Protein AF-A0A9E5HVI1-F1 (afdb_monomer)

Mean predicted aligned error: 3.27 Å

Structure (mmCIF, N/CA/C/O backbone):
data_AF-A0A9E5HVI1-F1
#
_entry.id   AF-A0A9E5HVI1-F1
#
loop_
_atom_site.group_PDB
_atom_site.id
_atom_site.type_symbol
_atom_site.label_atom_id
_atom_site.label_alt_id
_atom_site.label_comp_id
_atom_site.label_asym_id
_atom_site.label_entity_id
_atom_site.label_seq_id
_atom_site.pdbx_PDB_ins_code
_atom_site.Cartn_x
_atom_site.Cartn_y
_atom_site.Cartn_z
_atom_site.occupancy
_atom_site.B_iso_or_equiv
_atom_site.auth_seq_id
_atom_site.auth_comp_id
_atom_site.auth_asym_id
_atom_site.auth_atom_id
_atom_site.pdbx_PDB_model_num
ATOM 1 N N . MET A 1 1 ? -15.106 10.302 20.670 1.00 66.56 1 MET A N 1
ATOM 2 C CA . MET A 1 1 ? -13.987 10.994 19.991 1.00 66.56 1 MET A CA 1
ATOM 3 C C . MET A 1 1 ? -14.011 10.567 18.530 1.00 66.56 1 MET A C 1
ATOM 5 O O . MET A 1 1 ? -14.518 9.486 18.263 1.00 66.56 1 MET A O 1
ATOM 9 N N . SER A 1 2 ? -13.593 11.410 17.584 1.00 80.56 2 SER A N 1
ATOM 10 C CA . SER A 1 2 ? -13.548 11.016 16.169 1.00 80.56 2 SER A CA 1
ATOM 11 C C . SER A 1 2 ? -12.303 10.169 15.904 1.00 80.56 2 SER A C 1
ATOM 13 O O . SER A 1 2 ? -11.195 10.644 16.158 1.00 80.56 2 SER A O 1
ATOM 15 N N . LYS A 1 3 ? -12.492 8.967 15.357 1.00 88.56 3 LYS A N 1
ATOM 16 C CA . LYS A 1 3 ? -11.416 8.062 14.936 1.00 88.56 3 LYS A CA 1
ATOM 17 C C . LYS A 1 3 ? -10.511 8.759 13.910 1.00 88.56 3 LYS A C 1
ATOM 19 O O . LYS A 1 3 ? -11.016 9.408 12.988 1.00 88.56 3 LYS A O 1
ATOM 24 N N . GLN A 1 4 ? -9.189 8.672 14.062 1.00 96.19 4 GLN A N 1
ATOM 25 C CA . GLN A 1 4 ? -8.263 9.260 13.084 1.00 96.19 4 GLN A CA 1
ATOM 26 C C . GLN A 1 4 ? -8.248 8.405 11.811 1.00 96.19 4 GLN A C 1
ATOM 28 O O . GLN A 1 4 ? -8.161 7.187 11.894 1.00 96.19 4 GLN A O 1
ATOM 33 N N . LYS A 1 5 ? -8.310 9.012 10.624 1.00 96.81 5 LYS A N 1
ATOM 34 C CA . LYS A 1 5 ? -8.308 8.259 9.357 1.00 96.81 5 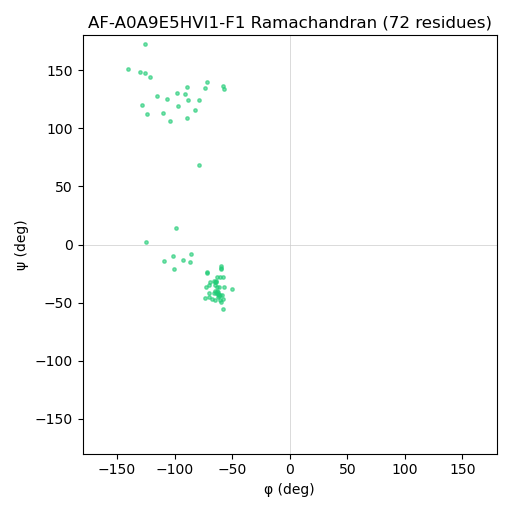LYS A CA 1
ATOM 35 C C . LYS A 1 5 ? -6.889 8.020 8.847 1.00 96.81 5 LYS A C 1
ATOM 37 O O . LYS A 1 5 ? -6.089 8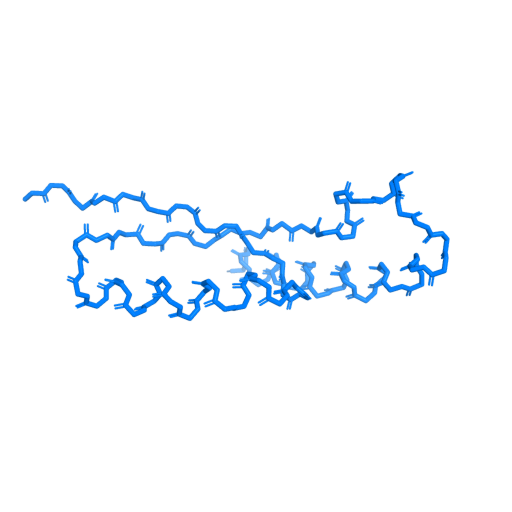.954 8.816 1.00 96.81 5 LYS A O 1
ATOM 42 N N . ALA A 1 6 ? -6.606 6.799 8.403 1.00 97.31 6 ALA A N 1
ATOM 43 C CA . ALA A 1 6 ? -5.351 6.416 7.767 1.00 97.31 6 ALA A CA 1
ATOM 44 C C . ALA A 1 6 ? -5.613 5.813 6.376 1.00 97.31 6 ALA A C 1
ATOM 46 O O . ALA A 1 6 ? -6.152 4.716 6.250 1.00 97.31 6 ALA A O 1
ATOM 47 N N . GLU A 1 7 ? -5.197 6.520 5.324 1.00 97.75 7 GLU A N 1
ATOM 48 C CA . GLU A 1 7 ? -5.266 6.041 3.937 1.00 97.75 7 GLU A CA 1
ATOM 49 C C . GLU A 1 7 ? -3.979 5.281 3.591 1.00 97.75 7 GLU A C 1
ATOM 51 O O . GLU A 1 7 ? -2.908 5.874 3.443 1.00 97.75 7 GLU A O 1
ATOM 56 N N . PHE A 1 8 ? -4.069 3.961 3.453 1.00 97.81 8 PHE A N 1
ATOM 57 C CA . PHE A 1 8 ? -2.922 3.103 3.185 1.00 97.81 8 PHE A CA 1
ATOM 58 C C . PHE A 1 8 ? -2.883 2.659 1.721 1.00 97.81 8 PHE A C 1
ATOM 60 O O . PHE A 1 8 ? -3.649 1.797 1.290 1.00 97.81 8 PHE A O 1
ATOM 67 N N . TRP A 1 9 ? -1.961 3.238 0.953 1.00 97.31 9 TRP A N 1
ATOM 68 C CA . TRP A 1 9 ? -1.719 2.866 -0.440 1.00 97.31 9 TRP A CA 1
ATOM 69 C C . TRP A 1 9 ? -0.701 1.730 -0.526 1.00 97.31 9 TRP A C 1
ATOM 71 O O . TRP A 1 9 ? 0.423 1.863 -0.041 1.00 97.31 9 TRP A O 1
ATOM 81 N N . PHE A 1 10 ? -1.065 0.628 -1.183 1.00 97.12 10 PHE A N 1
ATOM 82 C CA . PHE A 1 10 ? -0.185 -0.525 -1.350 1.00 97.12 10 PHE A CA 1
ATOM 83 C C . PHE A 1 10 ? -0.081 -1.011 -2.801 1.00 97.12 10 PH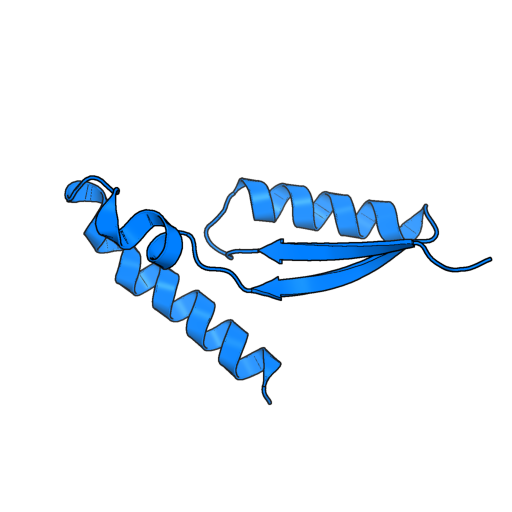E A C 1
ATOM 85 O O . PHE A 1 10 ? -1.033 -0.942 -3.577 1.00 97.12 10 PHE A O 1
ATOM 92 N N . ASP A 1 11 ? 1.095 -1.545 -3.131 1.00 96.19 11 ASP A N 1
ATOM 93 C CA . ASP A 1 11 ? 1.325 -2.444 -4.259 1.00 96.19 11 ASP A CA 1
ATOM 94 C C . ASP A 1 11 ? 1.752 -3.793 -3.648 1.00 96.19 11 ASP A C 1
ATOM 96 O O . ASP A 1 11 ? 2.673 -3.803 -2.822 1.00 96.19 11 ASP A O 1
ATOM 100 N N . PRO A 1 12 ? 1.114 -4.924 -4.007 1.00 93.38 12 PRO A N 1
ATOM 101 C CA . PRO A 1 12 ? 1.434 -6.240 -3.451 1.00 93.38 12 PRO A CA 1
ATOM 102 C C . PRO A 1 12 ? 2.884 -6.693 -3.680 1.00 93.38 12 PRO A C 1
ATOM 104 O O . PRO A 1 12 ? 3.357 -7.558 -2.950 1.00 93.38 12 PRO A O 1
ATOM 107 N N . ILE A 1 13 ? 3.601 -6.142 -4.668 1.00 92.88 13 ILE A N 1
ATOM 108 C CA . ILE A 1 13 ? 5.013 -6.485 -4.899 1.00 92.88 13 ILE A CA 1
ATOM 109 C C . ILE A 1 13 ? 5.984 -5.648 -4.054 1.00 92.88 13 ILE A C 1
ATOM 111 O O . ILE A 1 13 ? 7.185 -5.914 -4.058 1.00 92.88 13 ILE A O 1
ATOM 115 N N . CYS A 1 14 ? 5.500 -4.621 -3.349 1.00 94.19 14 CYS A N 1
ATOM 116 C CA . CYS A 1 14 ? 6.340 -3.735 -2.553 1.00 94.19 14 CYS A CA 1
ATOM 117 C C . CYS A 1 14 ? 6.645 -4.354 -1.176 1.00 94.19 14 C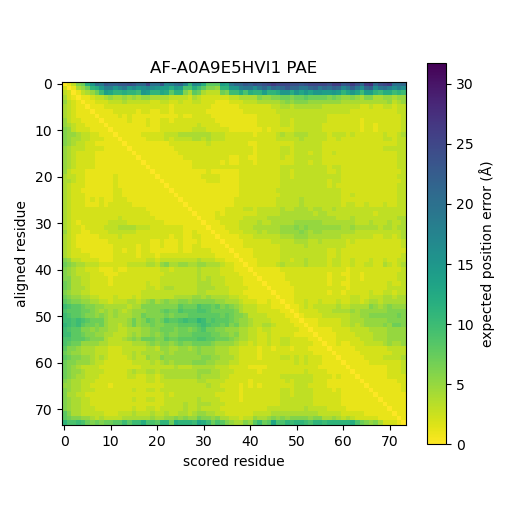YS A C 1
ATOM 119 O O . CYS A 1 14 ? 5.733 -4.473 -0.350 1.00 94.19 14 CYS A O 1
ATOM 121 N N . PRO A 1 15 ? 7.914 -4.676 -0.856 1.00 96.38 15 PRO A N 1
ATOM 122 C CA . PRO A 1 15 ? 8.260 -5.270 0.438 1.00 96.38 15 PRO A CA 1
ATOM 123 C C . PRO A 1 15 ? 8.016 -4.303 1.605 1.00 96.38 15 PRO A C 1
ATOM 125 O O . PRO A 1 15 ? 7.645 -4.719 2.701 1.00 96.38 15 PRO A O 1
ATOM 128 N N . TRP A 1 16 ? 8.167 -2.999 1.364 1.00 97.56 16 TRP A N 1
ATOM 129 C CA . TRP A 1 16 ? 7.904 -1.971 2.367 1.00 97.56 16 TRP A CA 1
ATOM 130 C C . TRP A 1 16 ? 6.414 -1.850 2.661 1.00 97.56 16 TRP A C 1
ATOM 132 O O . TRP A 1 16 ? 6.024 -1.862 3.824 1.00 97.56 16 TRP A O 1
ATOM 142 N N . ALA A 1 17 ? 5.574 -1.833 1.621 1.00 97.19 17 ALA A N 1
ATOM 143 C CA . ALA A 1 17 ? 4.128 -1.835 1.808 1.00 97.19 17 ALA A CA 1
ATOM 144 C C . ALA A 1 17 ? 3.671 -3.102 2.543 1.00 97.19 17 ALA A C 1
ATOM 146 O O . ALA A 1 17 ? 2.804 -3.016 3.406 1.00 97.19 17 ALA A O 1
ATOM 147 N N . TRP A 1 18 ? 4.286 -4.263 2.288 1.00 97.00 18 TRP A N 1
ATOM 148 C CA . TRP A 1 18 ? 3.997 -5.470 3.063 1.00 97.00 18 TRP A CA 1
ATOM 149 C C . TRP A 1 18 ? 4.269 -5.267 4.558 1.00 97.00 18 TRP A C 1
ATOM 151 O O . TRP A 1 18 ? 3.349 -5.414 5.365 1.00 97.00 18 TRP A O 1
ATOM 161 N N . MET A 1 19 ? 5.487 -4.862 4.927 1.00 98.56 19 MET A N 1
ATOM 162 C CA . MET A 1 19 ? 5.861 -4.635 6.329 1.00 98.56 19 MET A CA 1
ATOM 163 C C . MET A 1 19 ? 4.960 -3.591 7.001 1.00 98.56 19 MET A C 1
ATOM 165 O O . MET A 1 19 ? 4.415 -3.843 8.078 1.00 98.56 19 MET A O 1
ATOM 169 N N . THR A 1 20 ? 4.728 -2.453 6.343 1.00 98.50 20 THR A N 1
ATOM 170 C CA . THR A 1 20 ? 3.860 -1.390 6.865 1.00 98.50 20 THR A CA 1
ATOM 171 C C . THR A 1 20 ? 2.407 -1.849 6.980 1.00 98.50 20 THR A C 1
ATOM 173 O O . THR A 1 20 ? 1.750 -1.496 7.954 1.00 98.50 20 THR A O 1
ATOM 176 N N . SER A 1 21 ? 1.911 -2.697 6.070 1.00 98.19 21 SER A N 1
ATOM 177 C CA . SER A 1 21 ? 0.555 -3.254 6.164 1.00 98.19 21 SER A CA 1
ATOM 178 C C . SER A 1 21 ? 0.375 -4.150 7.389 1.00 98.19 21 SER A C 1
ATOM 180 O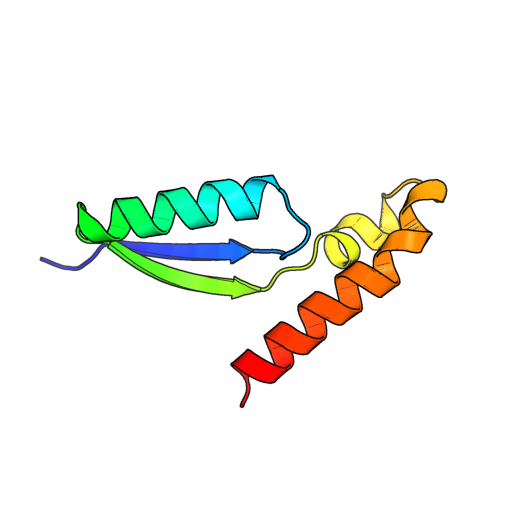 O . SER A 1 21 ? -0.728 -4.247 7.914 1.00 98.19 21 SER A O 1
ATOM 182 N N . ARG A 1 22 ? 1.427 -4.857 7.827 1.00 98.44 22 ARG A N 1
ATOM 183 C CA . ARG A 1 22 ? 1.370 -5.689 9.038 1.00 98.44 22 ARG A CA 1
ATOM 184 C C . ARG A 1 22 ? 1.366 -4.806 10.268 1.00 98.44 22 ARG A C 1
ATOM 186 O O . ARG A 1 22 ? 0.513 -4.971 11.127 1.00 98.44 22 ARG A O 1
ATOM 193 N N . TRP A 1 23 ? 2.250 -3.816 10.290 1.00 98.62 23 TRP A N 1
ATOM 194 C CA . TRP A 1 23 ? 2.307 -2.841 11.368 1.00 98.62 23 TRP A CA 1
ATOM 195 C C . TRP A 1 23 ? 0.997 -2.058 11.537 1.00 98.62 23 TRP A C 1
ATOM 197 O O . TRP A 1 23 ? 0.485 -1.997 12.650 1.00 98.62 23 TRP A O 1
ATOM 207 N N . ILE A 1 24 ? 0.418 -1.505 10.465 1.00 98.38 24 ILE A N 1
ATOM 208 C CA . ILE A 1 24 ? -0.779 -0.655 10.580 1.00 98.38 24 ILE A CA 1
ATOM 209 C C . ILE A 1 24 ? -2.003 -1.436 11.086 1.00 98.38 24 ILE A C 1
ATOM 211 O O . ILE A 1 24 ? -2.792 -0.886 11.849 1.00 98.38 24 ILE A O 1
A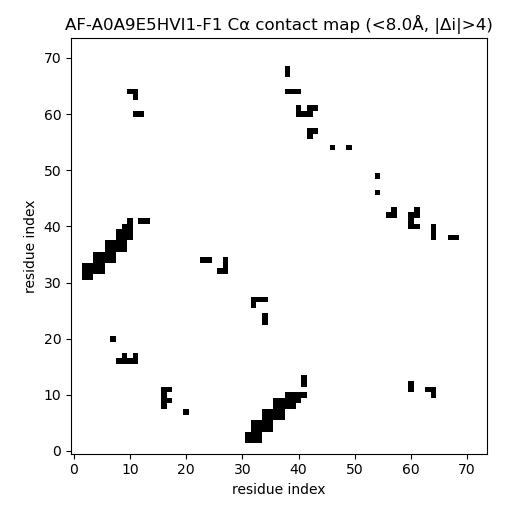TOM 215 N N . LEU A 1 25 ? -2.112 -2.733 10.756 1.00 98.12 25 LEU A N 1
ATOM 216 C CA . LEU A 1 25 ? -3.147 -3.602 11.328 1.00 98.12 25 LEU A CA 1
ATOM 217 C C . LEU A 1 25 ? -2.930 -3.885 12.821 1.00 98.12 25 LEU A C 1
ATOM 219 O O . LEU A 1 25 ? -3.902 -4.055 13.547 1.00 98.12 25 LEU A O 1
ATOM 223 N N . GLU A 1 26 ? -1.686 -3.943 13.306 1.00 98.56 26 GLU A N 1
ATOM 224 C CA . GLU A 1 26 ? -1.426 -4.040 14.750 1.00 98.56 26 GLU A CA 1
ATOM 225 C C . GLU A 1 26 ? -1.718 -2.716 15.465 1.00 98.56 26 GLU A C 1
ATOM 227 O O . GLU A 1 26 ? -2.249 -2.719 16.574 1.00 98.56 26 GLU A O 1
ATOM 232 N N . VAL A 1 27 ? -1.426 -1.577 14.828 1.00 98.25 27 VAL A N 1
ATOM 233 C CA . VAL A 1 27 ? -1.740 -0.247 15.372 1.00 98.25 27 VAL A CA 1
ATOM 234 C C . VAL A 1 27 ? -3.246 -0.058 15.536 1.00 98.25 27 VAL A C 1
ATOM 236 O O . VAL A 1 27 ? -3.667 0.434 16.581 1.00 98.25 27 VAL A O 1
ATOM 239 N N . GLU A 1 28 ? -4.055 -0.484 14.563 1.00 97.31 28 GLU A N 1
ATOM 240 C CA . GLU A 1 28 ? -5.522 -0.391 14.626 1.00 97.31 28 GLU A CA 1
ATOM 241 C C . GLU A 1 28 ? -6.118 -1.128 15.839 1.00 97.31 28 GLU A C 1
ATOM 243 O O . GLU A 1 28 ? -7.131 -0.703 16.387 1.00 97.31 28 GLU A O 1
ATOM 248 N N . LYS A 1 29 ? -5.453 -2.178 16.343 1.00 97.12 29 LYS A N 1
ATOM 249 C CA . LYS A 1 29 ? -5.886 -2.891 17.559 1.00 97.12 29 LYS A CA 1
ATOM 250 C C . LYS A 1 29 ? -5.664 -2.093 18.844 1.00 97.12 29 LYS A C 1
ATOM 252 O O . LYS A 1 29 ? -6.299 -2.383 19.854 1.00 97.12 29 LYS A O 1
ATOM 257 N N . VAL A 1 30 ? -4.728 -1.141 18.843 1.00 97.94 30 VAL A N 1
ATOM 258 C CA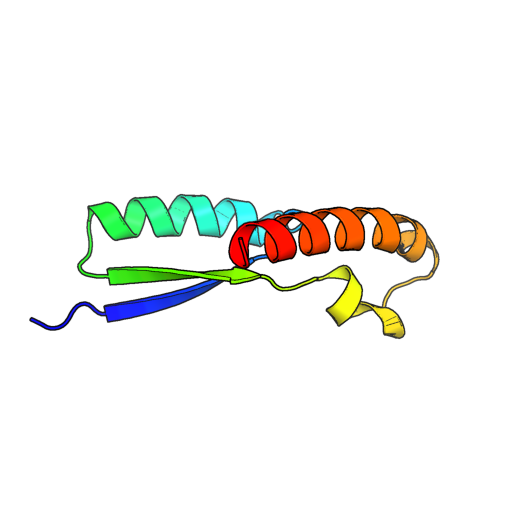 . VAL A 1 30 ? -4.256 -0.454 20.061 1.00 97.94 30 VAL A CA 1
ATOM 259 C C . VAL A 1 30 ? -4.364 1.072 19.994 1.00 97.94 30 VAL A C 1
ATOM 261 O O . VAL A 1 30 ? -3.932 1.754 20.927 1.00 97.94 30 VAL A O 1
ATOM 264 N N . ARG A 1 31 ? -4.901 1.636 18.909 1.00 97.38 31 ARG A N 1
ATOM 265 C CA . ARG A 1 31 ? -5.125 3.076 18.703 1.00 97.38 31 ARG A CA 1
ATOM 266 C C . ARG A 1 31 ? -6.466 3.303 18.008 1.00 97.38 31 ARG A C 1
ATOM 268 O O . ARG A 1 31 ? -6.897 2.483 17.209 1.00 97.38 31 ARG A O 1
ATOM 275 N N . ASP A 1 32 ? -7.089 4.449 18.273 1.00 97.06 32 ASP A N 1
ATOM 276 C CA . ASP A 1 32 ? -8.364 4.845 17.661 1.00 97.06 32 ASP A CA 1
ATOM 277 C C . ASP A 1 32 ? -8.153 5.376 16.226 1.00 97.06 32 ASP A C 1
ATOM 279 O O . ASP A 1 32 ? -8.291 6.573 15.957 1.00 97.06 32 ASP A O 1
ATOM 283 N N . ILE A 1 33 ? -7.761 4.481 15.307 1.00 97.38 33 ILE A N 1
ATOM 284 C CA . ILE A 1 33 ? -7.539 4.785 13.883 1.00 97.38 33 ILE A CA 1
ATOM 285 C C . ILE A 1 33 ? -8.414 3.934 12.962 1.00 97.38 33 ILE A C 1
ATOM 287 O O . ILE A 1 33 ? -8.657 2.771 13.252 1.00 97.38 33 ILE A O 1
ATOM 291 N N . ASP A 1 34 ? -8.886 4.501 11.857 1.00 97.31 34 ASP A N 1
ATOM 292 C CA . ASP A 1 34 ? -9.677 3.834 10.823 1.00 97.31 34 ASP A CA 1
ATOM 293 C C . ASP A 1 34 ? -8.841 3.684 9.557 1.00 97.31 34 ASP A C 1
ATOM 295 O O . ASP A 1 34 ? -8.459 4.691 8.949 1.00 97.31 34 ASP A O 1
ATOM 299 N N . VAL A 1 35 ? -8.506 2.446 9.191 1.00 97.75 35 VAL A N 1
ATOM 300 C CA . VAL A 1 35 ? -7.582 2.180 8.084 1.00 97.75 35 VAL A CA 1
ATOM 301 C C . VAL A 1 35 ? -8.352 1.872 6.802 1.00 97.75 35 VAL A C 1
ATOM 303 O O . VAL A 1 35 ? -9.062 0.875 6.706 1.00 97.75 35 VAL A O 1
ATOM 306 N N . THR A 1 36 ? -8.154 2.692 5.769 1.00 97.38 36 THR A N 1
ATOM 307 C CA . THR A 1 36 ? -8.694 2.454 4.423 1.00 97.38 36 THR A CA 1
ATOM 308 C C . THR A 1 36 ? -7.580 2.021 3.475 1.00 97.38 36 THR A C 1
ATOM 310 O O . THR A 1 36 ? -6.573 2.711 3.323 1.00 97.38 36 THR A O 1
ATOM 313 N N . PHE A 1 37 ? -7.754 0.870 2.819 1.00 97.06 37 PHE A N 1
ATOM 314 C CA . PHE A 1 37 ? -6.778 0.327 1.871 1.00 97.06 37 PHE A CA 1
ATOM 315 C C . PHE A 1 37 ? -7.043 0.797 0.432 1.00 97.06 37 PHE A C 1
ATOM 317 O O . PHE A 1 37 ? -8.131 0.628 -0.136 1.00 97.06 37 PHE A O 1
ATOM 324 N N . ASN A 1 38 ? -5.992 1.314 -0.202 1.00 96.44 38 ASN A N 1
ATOM 325 C CA . ASN A 1 38 ? -5.986 1.786 -1.581 1.00 96.44 38 ASN A CA 1
ATOM 326 C C . ASN A 1 38 ? -4.888 1.112 -2.394 1.00 96.44 38 ASN A C 1
ATOM 328 O O . ASN A 1 38 ? -3.822 0.780 -1.886 1.00 96.44 38 ASN A O 1
ATOM 332 N N . ILE A 1 39 ? -5.149 0.915 -3.680 1.00 95.69 39 ILE A N 1
ATOM 333 C CA . ILE A 1 39 ? -4.240 0.207 -4.579 1.00 95.69 39 ILE A CA 1
ATOM 334 C C . ILE A 1 39 ? -3.420 1.245 -5.337 1.00 95.69 39 ILE A C 1
ATOM 336 O O . ILE A 1 39 ? -3.991 2.149 -5.942 1.00 95.69 39 ILE A O 1
ATOM 340 N N . PHE A 1 40 ? -2.098 1.093 -5.366 1.00 94.56 40 PHE A N 1
ATOM 341 C CA . PHE A 1 40 ? -1.235 1.760 -6.344 1.00 94.56 40 PHE A CA 1
ATOM 342 C C . PHE A 1 40 ? -0.372 0.729 -7.084 1.00 94.56 40 PHE A C 1
ATOM 344 O O . PHE A 1 40 ? -0.369 -0.452 -6.745 1.00 94.56 40 PHE A O 1
ATOM 351 N N . SER A 1 41 ? 0.355 1.166 -8.118 1.00 96.00 41 SER A N 1
ATOM 352 C CA . SER A 1 41 ? 1.298 0.308 -8.843 1.00 96.00 41 SER A CA 1
ATOM 353 C C . SER A 1 41 ? 2.679 0.949 -8.944 1.00 96.00 41 SER A C 1
ATOM 355 O O . SER A 1 41 ? 2.840 2.000 -9.566 1.00 96.00 41 SER A O 1
ATOM 357 N N . LEU A 1 42 ? 3.692 0.274 -8.401 1.00 95.06 42 LEU A N 1
ATOM 358 C CA . LEU A 1 42 ? 5.104 0.617 -8.555 1.00 95.06 42 LEU 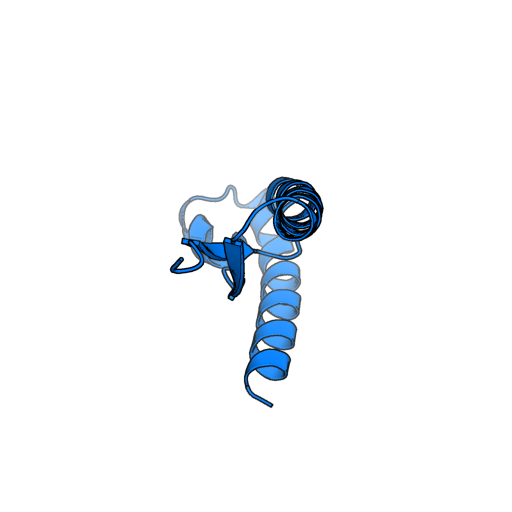A CA 1
ATOM 359 C C . LEU A 1 42 ? 5.541 0.531 -10.014 1.00 95.06 42 LEU A C 1
ATOM 361 O O . LEU A 1 42 ? 6.247 1.419 -10.488 1.00 95.06 42 LEU A O 1
ATOM 365 N N . ALA A 1 43 ? 5.115 -0.510 -10.733 1.00 95.06 43 ALA A N 1
ATOM 366 C CA . ALA A 1 43 ? 5.429 -0.655 -12.151 1.00 95.06 43 ALA A CA 1
ATOM 367 C C . ALA A 1 43 ? 4.848 0.498 -12.975 1.00 95.06 43 ALA A C 1
ATOM 369 O O . ALA A 1 43 ? 5.520 1.020 -13.857 1.00 95.06 43 ALA A O 1
ATOM 370 N N . HIS A 1 44 ? 3.619 0.937 -12.674 1.00 95.38 44 HIS A N 1
ATOM 371 C CA . HIS A 1 44 ? 3.033 2.088 -13.359 1.00 95.38 44 HIS A CA 1
ATOM 372 C C . HIS A 1 44 ? 3.713 3.410 -12.977 1.00 95.38 44 HIS A C 1
ATOM 374 O O . HIS A 1 44 ? 3.979 4.229 -13.858 1.00 95.38 44 HIS A O 1
ATOM 380 N N . LEU A 1 45 ? 4.025 3.605 -11.691 1.00 94.81 45 LEU A N 1
ATOM 381 C CA . LEU A 1 45 ? 4.735 4.786 -11.190 1.00 94.81 45 LEU A CA 1
ATOM 382 C C . LEU A 1 45 ? 6.107 4.948 -11.857 1.00 94.81 45 LEU A C 1
ATOM 384 O O . LEU A 1 45 ? 6.465 6.042 -12.273 1.00 94.81 45 LEU A O 1
ATOM 388 N N . ASN A 1 46 ? 6.855 3.852 -11.997 1.00 94.88 46 ASN A N 1
ATOM 389 C CA . ASN A 1 46 ? 8.239 3.874 -12.476 1.00 94.88 46 ASN A CA 1
ATOM 390 C C . ASN A 1 46 ? 8.383 3.536 -13.968 1.00 94.88 46 ASN A C 1
ATOM 392 O O . ASN A 1 46 ? 9.490 3.244 -14.426 1.00 94.88 46 ASN A O 1
ATOM 396 N N . ARG A 1 47 ? 7.284 3.538 -14.733 1.00 95.06 47 ARG A N 1
ATOM 397 C CA . ARG A 1 47 ? 7.260 2.995 -16.101 1.00 95.06 47 ARG A CA 1
ATOM 398 C C . ARG A 1 47 ? 8.221 3.696 -17.073 1.00 95.06 47 ARG A C 1
ATOM 400 O O . ARG A 1 47 ? 8.697 3.073 -18.016 1.00 95.06 47 ARG A O 1
ATOM 407 N N . GLU A 1 48 ? 8.511 4.969 -16.816 1.00 95.38 48 GLU A N 1
ATOM 408 C CA . GLU A 1 48 ? 9.339 5.831 -17.671 1.00 95.38 48 GLU A CA 1
ATOM 409 C C . GLU A 1 48 ? 10.780 5.965 -17.155 1.00 95.38 48 GLU A C 1
ATOM 411 O O . GLU A 1 48 ? 11.680 6.275 -17.926 1.00 95.38 48 GLU A O 1
ATOM 416 N N . THR A 1 49 ? 11.019 5.693 -15.868 1.00 95.50 49 THR A N 1
ATOM 417 C CA . THR A 1 49 ? 12.302 5.953 -15.185 1.00 95.50 49 THR A CA 1
ATOM 418 C C . THR A 1 49 ? 13.086 4.686 -14.837 1.00 95.50 49 THR A C 1
ATOM 420 O O . THR A 1 49 ? 14.267 4.751 -14.500 1.00 95.50 49 THR A O 1
ATOM 423 N N . THR A 1 50 ? 12.450 3.515 -14.903 1.00 93.94 50 THR A N 1
ATOM 424 C CA . THR A 1 50 ? 13.076 2.226 -14.584 1.00 93.94 50 THR A CA 1
ATOM 425 C C . THR A 1 50 ? 14.090 1.781 -15.639 1.00 93.94 50 THR A C 1
ATOM 427 O O . THR A 1 50 ? 13.834 1.852 -16.842 1.00 93.94 50 THR A O 1
ATOM 430 N N . ASN A 1 51 ? 15.213 1.218 -15.173 1.00 94.88 51 ASN A N 1
ATOM 431 C CA . ASN A 1 51 ? 16.185 0.530 -16.023 1.00 94.88 51 ASN A CA 1
ATOM 432 C C . ASN A 1 51 ? 15.525 -0.637 -16.780 1.00 94.88 51 ASN A C 1
ATOM 434 O O . ASN A 1 51 ? 14.791 -1.433 -16.195 1.00 94.88 51 ASN A O 1
ATOM 438 N N . GLU A 1 52 ? 15.839 -0.758 -18.067 1.00 92.50 52 GLU A N 1
ATOM 439 C CA . GLU A 1 52 ? 15.260 -1.734 -18.990 1.00 92.50 52 GLU A CA 1
ATOM 440 C C . GLU A 1 52 ? 15.276 -3.174 -18.468 1.00 92.50 52 GLU A C 1
ATOM 442 O O . GLU A 1 52 ? 14.265 -3.864 -18.571 1.00 92.50 52 GLU A O 1
ATOM 447 N N . LYS A 1 53 ? 16.343 -3.581 -17.768 1.00 92.94 53 LYS A N 1
ATOM 448 C CA . LYS A 1 53 ? 16.464 -4.931 -17.190 1.00 92.94 53 LYS A CA 1
ATOM 449 C C . LYS A 1 53 ? 15.370 -5.293 -16.176 1.00 92.94 53 LYS A C 1
ATOM 451 O O . LYS A 1 53 ? 15.202 -6.460 -15.844 1.00 92.94 53 LYS A O 1
ATOM 456 N N . TYR A 1 54 ? 14.661 -4.305 -15.626 1.00 88.62 54 TYR A N 1
ATOM 457 C CA . TYR A 1 54 ? 13.575 -4.527 -14.670 1.00 88.62 54 TYR A CA 1
ATOM 458 C C . TYR A 1 54 ? 12.182 -4.404 -15.301 1.00 88.62 54 TYR A C 1
ATOM 460 O O . TYR A 1 54 ? 11.201 -4.775 -14.650 1.00 88.62 54 TYR A O 1
ATOM 468 N N . LYS A 1 55 ? 12.072 -3.923 -16.549 1.00 92.44 55 LYS A N 1
ATOM 469 C CA . LYS A 1 55 ? 10.782 -3.760 -17.242 1.00 92.44 55 LYS A CA 1
ATOM 470 C C . LYS A 1 55 ? 10.076 -5.097 -17.470 1.00 92.44 55 LYS A C 1
ATOM 472 O O . LYS A 1 55 ? 8.849 -5.144 -17.416 1.00 92.44 55 LYS A O 1
ATOM 477 N N . ASP A 1 56 ? 10.827 -6.193 -17.579 1.00 92.50 56 ASP A N 1
ATOM 478 C CA . ASP A 1 56 ? 10.285 -7.556 -17.690 1.00 92.50 56 ASP A CA 1
ATOM 479 C C . ASP A 1 56 ? 9.410 -7.968 -16.491 1.00 92.50 56 ASP A C 1
ATOM 481 O O . ASP A 1 56 ? 8.568 -8.863 -16.594 1.00 92.50 56 ASP A O 1
ATOM 485 N N . ASN A 1 57 ? 9.549 -7.291 -15.345 1.00 89.81 57 ASN A N 1
ATOM 486 C CA . ASN A 1 57 ? 8.714 -7.531 -14.167 1.00 89.81 57 ASN A CA 1
ATOM 487 C C . ASN A 1 57 ? 7.398 -6.736 -14.173 1.00 89.81 57 ASN A C 1
ATOM 489 O O . ASN A 1 57 ? 6.480 -7.074 -13.419 1.00 89.81 57 ASN A O 1
ATOM 493 N N . PHE A 1 58 ? 7.255 -5.714 -15.024 1.00 95.00 58 PHE A N 1
ATOM 494 C CA . PHE A 1 58 ? 6.051 -4.876 -15.057 1.00 95.00 58 PHE A CA 1
ATOM 495 C C . PHE A 1 58 ? 4.780 -5.654 -15.392 1.00 95.00 58 PHE A C 1
ATOM 497 O O . PHE A 1 58 ? 3.797 -5.480 -14.669 1.00 95.00 58 PHE A O 1
ATOM 504 N N . PRO A 1 59 ? 4.756 -6.566 -16.388 1.00 94.75 59 PRO A N 1
ATOM 505 C CA . PRO A 1 59 ? 3.557 -7.348 -16.667 1.00 94.75 59 PRO A CA 1
ATOM 506 C C . PRO A 1 59 ? 3.077 -8.153 -15.454 1.00 94.75 59 PRO A C 1
ATOM 508 O O . PRO A 1 59 ? 1.871 -8.262 -15.237 1.00 94.75 59 PRO A O 1
ATOM 511 N N . LYS A 1 60 ? 3.998 -8.681 -14.633 1.00 90.44 60 LYS A N 1
ATOM 512 C CA . LYS A 1 60 ? 3.658 -9.418 -13.405 1.00 90.44 60 LYS A CA 1
ATOM 513 C C . LYS A 1 60 ? 3.036 -8.490 -12.354 1.00 90.44 60 LYS A C 1
ATOM 515 O O . LYS A 1 60 ? 1.972 -8.811 -11.834 1.00 90.44 60 LYS A O 1
ATOM 520 N N . SER A 1 61 ? 3.642 -7.324 -12.110 1.00 93.69 61 SER A N 1
ATOM 521 C CA . SER A 1 61 ? 3.117 -6.304 -11.180 1.00 93.69 61 SER A CA 1
ATOM 522 C C . SER A 1 61 ? 1.758 -5.735 -11.622 1.00 93.69 61 SER A C 1
ATOM 524 O O . SER A 1 61 ? 0.849 -5.557 -10.811 1.00 93.69 61 SER A O 1
ATOM 526 N N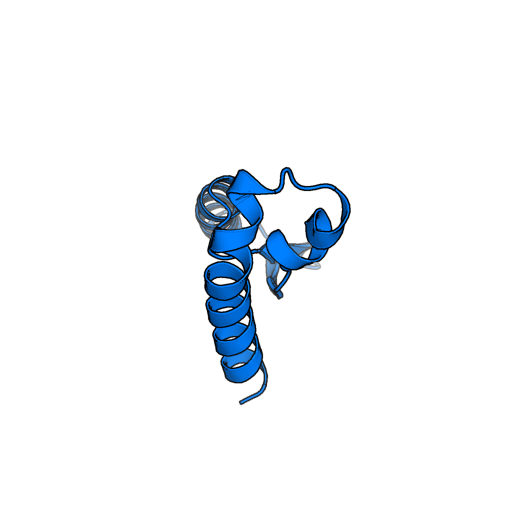 . TRP A 1 62 ? 1.553 -5.498 -12.920 1.00 96.38 62 TRP A N 1
ATOM 527 C CA . TRP A 1 62 ? 0.261 -5.018 -13.415 1.00 96.38 62 TRP A CA 1
ATOM 528 C C . TRP A 1 62 ? -0.836 -6.076 -13.343 1.00 96.38 62 TRP A C 1
ATOM 530 O O . TRP A 1 62 ? -1.987 -5.736 -13.090 1.00 96.38 62 TRP A O 1
ATOM 540 N N . ARG A 1 63 ? -0.517 -7.358 -13.562 1.00 95.50 63 ARG A N 1
ATOM 541 C CA . ARG A 1 63 ? -1.504 -8.438 -13.414 1.00 95.50 63 ARG A CA 1
ATOM 542 C C . ARG A 1 63 ? -2.047 -8.494 -11.989 1.00 95.50 63 ARG A C 1
ATOM 544 O O . ARG A 1 63 ? -3.260 -8.522 -11.819 1.00 95.50 63 ARG A O 1
ATOM 551 N N . THR A 1 64 ? -1.176 -8.458 -10.982 1.00 94.31 64 THR A N 1
ATOM 552 C CA . THR A 1 64 ? -1.605 -8.524 -9.577 1.00 94.31 64 THR A CA 1
ATOM 553 C C . THR A 1 64 ? -2.432 -7.304 -9.183 1.00 94.31 64 THR A C 1
ATOM 555 O O . THR A 1 64 ? -3.530 -7.460 -8.658 1.00 94.31 64 THR A O 1
ATOM 558 N N . THR A 1 65 ? -1.974 -6.094 -9.507 1.00 95.56 65 THR A N 1
ATOM 559 C CA . THR A 1 65 ? -2.717 -4.858 -9.195 1.00 95.56 65 THR A CA 1
ATOM 560 C C . THR A 1 65 ? -4.073 -4.783 -9.908 1.00 95.56 65 THR A C 1
ATOM 562 O O . THR A 1 65 ? -5.052 -4.366 -9.292 1.00 95.56 65 THR A O 1
ATOM 565 N N . ARG A 1 66 ? -4.186 -5.263 -11.157 1.00 95.94 66 ARG A N 1
ATOM 566 C CA . ARG A 1 66 ? -5.471 -5.350 -11.882 1.00 95.94 66 ARG A CA 1
ATOM 567 C C . ARG A 1 66 ? -6.448 -6.345 -11.258 1.00 95.94 66 ARG A C 1
ATOM 569 O O . ARG A 1 66 ? -7.623 -6.018 -11.148 1.00 95.94 66 ARG A O 1
ATOM 576 N N . VAL A 1 67 ? -5.984 -7.523 -10.830 1.00 96.19 67 VAL A N 1
ATOM 577 C CA . VAL A 1 67 ? -6.839 -8.515 -10.147 1.00 96.19 67 VAL A CA 1
ATOM 578 C C . VAL A 1 67 ? -7.380 -7.953 -8.833 1.00 96.19 67 VAL A C 1
ATOM 580 O O . VAL A 1 67 ? -8.572 -8.063 -8.568 1.00 96.19 67 VAL A O 1
ATOM 583 N N . ILE A 1 68 ? -6.531 -7.301 -8.035 1.00 95.69 68 ILE A N 1
ATOM 584 C CA . ILE A 1 68 ? -6.954 -6.692 -6.767 1.00 95.69 68 ILE A CA 1
ATOM 585 C C . ILE A 1 68 ? -7.944 -5.549 -7.023 1.00 95.69 68 ILE A C 1
ATOM 587 O O . ILE A 1 68 ? -8.934 -5.430 -6.308 1.00 95.69 68 ILE A O 1
ATOM 591 N N . MET A 1 69 ? -7.723 -4.731 -8.059 1.00 96.06 69 MET A N 1
ATOM 592 C CA . MET A 1 69 ? -8.663 -3.661 -8.411 1.00 96.06 69 MET A CA 1
ATOM 593 C C . MET A 1 69 ? -10.019 -4.218 -8.847 1.00 96.06 69 MET A C 1
ATOM 595 O O . MET A 1 69 ? -11.045 -3.704 -8.414 1.00 96.06 69 MET A O 1
ATOM 599 N N . ALA A 1 70 ? -10.028 -5.286 -9.649 1.00 97.12 70 ALA A N 1
ATOM 600 C CA . ALA A 1 70 ? -11.258 -5.971 -10.031 1.00 97.12 70 ALA A CA 1
ATOM 601 C C . ALA A 1 70 ? -11.994 -6.533 -8.803 1.00 97.12 70 ALA A C 1
ATOM 603 O O . ALA A 1 70 ? -13.197 -6.341 -8.680 1.00 97.12 70 ALA A O 1
ATOM 604 N N . ALA A 1 71 ? -11.274 -7.144 -7.854 1.00 96.50 71 ALA A N 1
ATOM 605 C CA . ALA A 1 71 ? -11.857 -7.630 -6.603 1.00 96.50 71 ALA A CA 1
ATOM 606 C C . ALA A 1 71 ? -12.412 -6.502 -5.712 1.00 96.50 71 ALA A C 1
ATOM 608 O O . ALA A 1 71 ? -13.388 -6.720 -5.009 1.00 96.50 71 ALA A O 1
ATOM 609 N N . LYS A 1 72 ? -11.820 -5.298 -5.744 1.00 93.44 72 LYS A N 1
ATOM 610 C CA . LYS A 1 72 ? -12.319 -4.117 -5.012 1.00 93.44 72 LYS A CA 1
ATOM 611 C C . LYS A 1 72 ? -13.603 -3.531 -5.623 1.00 93.44 72 LYS A C 1
ATOM 613 O O . LYS A 1 72 ? -14.320 -2.819 -4.930 1.00 93.44 72 LYS A O 1
ATOM 618 N N . GLN A 1 73 ? -13.850 -3.761 -6.914 1.00 93.38 73 GLN A N 1
ATOM 619 C CA . GLN A 1 73 ? -15.013 -3.237 -7.646 1.00 93.38 73 GLN A CA 1
ATOM 620 C C . GLN A 1 73 ? -16.215 -4.193 -7.678 1.00 93.38 73 GLN A C 1
ATOM 622 O O . GLN A 1 73 ? -17.290 -3.764 -8.097 1.00 93.38 73 GLN A O 1
ATOM 627 N N . ALA A 1 74 ? -16.017 -5.459 -7.307 1.00 85.81 74 ALA A N 1
ATOM 628 C CA . ALA A 1 74 ? -17.062 -6.478 -7.227 1.00 85.81 74 ALA A CA 1
ATOM 629 C C . ALA A 1 74 ? -17.879 -6.338 -5.936 1.00 85.81 74 ALA A C 1
ATOM 631 O O . ALA A 1 74 ? -19.106 -6.566 -6.013 1.00 85.81 74 ALA A O 1
#

Foldseek 3Di:
DDQAEAEQEDQPVDPVSVVVVVVVVVVVVPGRHDYDYHYDFPCVVCVPPDDPVCVVCSVVSVVRSVVVVVVVVD

Solvent-accessible surface area (backbone atoms only — not comparable to full-atom values): 4514 Å² total; per-residue (Å²): 133,84,65,44,79,41,83,45,71,35,32,96,87,38,70,64,42,51,56,49,56,54,50,53,59,56,45,47,78,77,43,73,47,45,81,47,84,42,82,45,52,66,48,69,74,39,65,88,76,57,62,71,92,56,53,80,50,32,65,59,52,50,51,54,49,51,52,52,52,52,64,74,72,107

Radius of gyration: 14.87 Å; Cα contacts (8 Å, |Δi|>4): 71; chains: 1; bounding box: 34×20×39 Å

Nearest PDB structures (foldseek):
  4nxi-assembly1_B  TM=9.158E-01  e=3.429E-05  Mycobacterium tuberculosis H37Rv
  4wkw-assembly1_A  TM=8.762E-01  e=2.989E-05  Mycobacterium leprae Br4923
  5xur-assembly2_C  TM=9.028E-01  e=7.815E-05  Mycobacterium tuberculosis H37Rv
  2e89-assembly2_C  TM=4.832E-01  e=1.339E+00  Aquifex aeolicus
  7qhv-assembly2_BBB  TM=5.111E-01  e=9.804E+00  Agrobacterium tumefaciens

pLDDT: mean 94.96, std 4.51, range [66.56, 98.62]

Secondary structure (DSSP, 8-state):
-PPEEEEEEE-TT-HHHHHHHHHHHHHHHHSSEEEEEEE--HHHHTTTTS-HHHHTTHHHHHHHHHHHHHHHH-

Sequence (74 aa):
MSKQKAEFWFDPICPWAWMTSRWILEVEKVRDIDVTFNIFSLAHLNRETTNEKYKDNFPKSWRTTRVIMAAKQA